Protein AF-A0A8T3PA29-F1 (afdb_monomer_lite)

Structure (mmCIF, N/CA/C/O backbone):
data_AF-A0A8T3PA29-F1
#
_entry.id   AF-A0A8T3PA29-F1
#
loop_
_atom_site.group_PDB
_atom_site.id
_atom_site.type_symbol
_atom_site.label_atom_id
_atom_site.label_alt_id
_atom_site.label_comp_id
_atom_site.label_asym_id
_atom_site.label_entity_id
_atom_site.label_seq_id
_atom_site.pdbx_PDB_ins_code
_atom_site.Cartn_x
_atom_site.Cartn_y
_atom_site.Cartn_z
_atom_site.occupancy
_atom_site.B_iso_or_equiv
_atom_site.auth_seq_id
_atom_site.auth_comp_id
_atom_site.auth_asym_id
_atom_site.auth_atom_id
_atom_site.pdbx_PDB_model_num
ATOM 1 N N . MET A 1 1 ? -13.960 -13.914 11.710 1.00 61.38 1 MET A N 1
ATOM 2 C CA . MET A 1 1 ? -14.987 -13.687 12.756 1.00 61.38 1 MET A CA 1
ATOM 3 C C . MET A 1 1 ? -14.498 -12.872 13.966 1.00 61.38 1 MET A C 1
ATOM 5 O O . MET A 1 1 ? -15.346 -12.394 14.702 1.00 61.38 1 MET A O 1
ATOM 9 N N . ALA A 1 2 ? -13.191 -12.640 14.175 1.00 80.25 2 ALA A N 1
ATOM 10 C CA . ALA A 1 2 ? -12.696 -11.890 15.344 1.00 80.25 2 ALA A CA 1
ATOM 11 C C . ALA A 1 2 ? -13.016 -10.376 15.333 1.00 80.25 2 ALA A C 1
ATOM 13 O O . ALA A 1 2 ? -13.405 -9.834 16.360 1.00 80.25 2 ALA A O 1
ATOM 14 N N . VAL A 1 3 ? -12.913 -9.699 14.179 1.00 83.19 3 VAL A N 1
ATOM 15 C CA . VAL A 1 3 ? -13.195 -8.248 14.058 1.00 83.19 3 VAL A CA 1
ATOM 16 C C . VAL A 1 3 ? -14.658 -7.927 14.378 1.00 83.19 3 VAL A C 1
ATOM 18 O O . VAL A 1 3 ? -14.931 -7.059 15.201 1.00 83.19 3 VAL A O 1
ATOM 21 N N . ALA A 1 4 ? -15.591 -8.681 13.787 1.00 82.56 4 ALA A N 1
ATOM 22 C CA . ALA A 1 4 ? -17.021 -8.534 14.059 1.00 82.56 4 ALA A CA 1
ATOM 23 C C . ALA A 1 4 ? -17.370 -8.846 15.524 1.00 82.56 4 ALA A C 1
ATOM 25 O O . ALA A 1 4 ? -18.169 -8.138 16.128 1.00 82.56 4 ALA A O 1
ATOM 26 N N . ALA A 1 5 ? -16.731 -9.857 16.126 1.00 86.62 5 ALA A N 1
ATOM 27 C CA . ALA A 1 5 ? -16.917 -10.184 17.541 1.00 86.62 5 ALA A CA 1
ATOM 28 C C . ALA A 1 5 ? -16.435 -9.068 18.489 1.00 86.62 5 ALA A C 1
ATOM 30 O O . ALA A 1 5 ? -16.978 -8.921 19.578 1.00 86.62 5 ALA A O 1
ATOM 31 N N . ALA A 1 6 ? -15.458 -8.260 18.068 1.00 86.25 6 ALA A N 1
ATOM 32 C CA . ALA A 1 6 ? -15.007 -7.071 18.789 1.00 86.25 6 ALA A CA 1
ATOM 33 C C . ALA A 1 6 ? -15.874 -5.820 18.518 1.00 86.25 6 ALA A C 1
ATOM 35 O O . ALA A 1 6 ? -15.516 -4.728 18.953 1.00 86.25 6 ALA A O 1
ATOM 36 N N . GLY A 1 7 ? -16.992 -5.955 17.791 1.00 87.19 7 GLY A N 1
ATOM 37 C CA . GLY A 1 7 ? -17.897 -4.853 17.446 1.00 87.19 7 GLY A CA 1
ATOM 38 C C . GLY A 1 7 ? -17.459 -4.012 16.242 1.00 87.19 7 GLY A C 1
ATOM 39 O O . GLY A 1 7 ? -18.071 -2.983 15.970 1.00 87.19 7 GLY A O 1
ATOM 40 N N . GLY A 1 8 ? -16.415 -4.426 15.516 1.00 85.00 8 GLY A N 1
ATOM 41 C CA . GLY A 1 8 ? -15.954 -3.742 14.308 1.00 85.00 8 GLY A CA 1
ATOM 42 C C . GLY A 1 8 ? -16.687 -4.203 13.047 1.00 85.00 8 GLY A C 1
ATOM 43 O O . GLY A 1 8 ? -17.074 -5.365 12.932 1.00 85.00 8 GLY A O 1
ATOM 44 N N . GLN A 1 9 ? -16.807 -3.319 12.056 1.00 87.81 9 GLN A N 1
ATOM 45 C CA . GLN A 1 9 ? -17.278 -3.675 10.716 1.00 87.81 9 GLN A CA 1
ATOM 46 C C . GLN A 1 9 ? -16.066 -4.028 9.836 1.00 87.81 9 GLN A C 1
ATOM 48 O O . GLN A 1 9 ? -15.312 -3.127 9.462 1.00 87.81 9 GLN A O 1
ATOM 53 N N . PRO A 1 10 ? -15.824 -5.310 9.506 1.00 82.38 10 PRO A N 1
ATOM 54 C CA . PRO A 1 10 ? -14.660 -5.672 8.714 1.00 82.38 10 PRO A CA 1
ATOM 55 C C . PRO A 1 10 ? -14.850 -5.234 7.262 1.00 82.38 10 PRO A C 1
ATOM 57 O O . PRO A 1 10 ? -15.800 -5.642 6.596 1.00 82.38 10 PRO A O 1
ATOM 60 N N . LEU A 1 11 ? -13.891 -4.469 6.755 1.00 84.81 11 LEU A N 1
ATOM 61 C CA . LEU A 1 11 ? -13.657 -4.333 5.327 1.00 84.81 11 LEU A CA 1
ATOM 62 C C . LEU A 1 11 ? -12.403 -5.135 4.985 1.00 84.81 11 LEU A C 1
ATOM 64 O O . LEU A 1 11 ? -11.352 -4.930 5.589 1.00 84.81 11 LEU A O 1
ATOM 68 N N . VAL A 1 12 ? -12.519 -6.054 4.031 1.00 81.69 12 VAL A N 1
ATOM 69 C CA . VAL A 1 12 ? -11.400 -6.892 3.600 1.00 81.69 12 VAL A CA 1
ATOM 70 C C . VAL A 1 12 ? -10.937 -6.415 2.233 1.00 81.69 12 VAL A C 1
ATOM 72 O O . VAL A 1 12 ? -11.689 -6.481 1.265 1.00 81.69 12 VAL A O 1
ATOM 75 N N . SER A 1 13 ? -9.693 -5.946 2.168 1.00 79.31 13 SER A N 1
ATOM 76 C CA . SER A 1 13 ? -8.971 -5.776 0.910 1.00 79.31 13 SER A CA 1
ATOM 77 C C . SER A 1 13 ? -8.069 -6.988 0.719 1.00 79.31 13 SER A C 1
ATOM 79 O O . SER A 1 13 ? -7.324 -7.349 1.632 1.00 79.31 13 SER A O 1
ATOM 81 N N . VAL A 1 14 ? -8.161 -7.634 -0.441 1.00 77.94 14 VAL A N 1
ATOM 82 C CA . VAL A 1 14 ? -7.318 -8.780 -0.787 1.00 77.94 14 VAL A CA 1
ATOM 83 C C . VAL A 1 14 ? -6.322 -8.334 -1.837 1.00 77.94 14 VAL A C 1
ATOM 85 O O . VAL A 1 14 ? -6.701 -7.831 -2.892 1.00 77.94 14 VAL A O 1
ATOM 88 N N . PHE A 1 15 ? -5.048 -8.560 -1.545 1.00 76.38 15 PHE A N 1
ATOM 89 C CA . PHE A 1 15 ? -3.959 -8.357 -2.479 1.00 76.38 15 PHE A CA 1
ATOM 90 C C . PHE A 1 15 ? -3.114 -9.626 -2.530 1.00 76.38 15 PHE A C 1
ATOM 92 O O . PHE A 1 15 ? -2.816 -10.221 -1.497 1.00 76.38 15 PHE A O 1
ATOM 99 N N . SER A 1 16 ? -2.760 -10.053 -3.735 1.00 79.62 16 SER A N 1
ATOM 100 C CA . SER A 1 16 ? -1.911 -11.214 -3.990 1.00 79.62 16 SER A CA 1
ATOM 101 C C . SER A 1 16 ? -0.870 -10.892 -5.056 1.00 79.62 16 SER A C 1
ATOM 103 O O . SER A 1 16 ? -1.078 -10.024 -5.908 1.00 79.62 16 SER A O 1
ATOM 105 N N . ASP A 1 17 ? 0.213 -11.658 -5.075 1.00 82.94 17 ASP A N 1
ATOM 106 C CA . ASP A 1 17 ? 1.236 -11.567 -6.118 1.00 82.94 17 ASP A CA 1
ATOM 107 C C . ASP A 1 17 ? 0.667 -11.808 -7.528 1.00 82.94 17 ASP A C 1
ATOM 109 O O . ASP A 1 17 ? 1.096 -11.191 -8.503 1.00 82.94 17 ASP A O 1
ATOM 113 N N . ALA A 1 18 ? -0.341 -12.679 -7.651 1.00 82.38 18 ALA A N 1
ATOM 114 C CA . ALA A 1 18 ? -1.021 -12.929 -8.919 1.00 82.38 18 ALA A CA 1
ATOM 115 C C . ALA A 1 18 ? -1.825 -11.705 -9.382 1.00 82.38 18 ALA A C 1
ATOM 117 O O . ALA A 1 18 ? -1.696 -11.290 -10.532 1.00 82.38 18 ALA A O 1
ATOM 118 N N . THR A 1 19 ? -2.603 -11.093 -8.482 1.00 85.00 19 THR A N 1
ATOM 119 C CA . THR A 1 19 ? -3.364 -9.868 -8.785 1.00 85.00 19 THR A CA 1
ATOM 120 C C . THR A 1 19 ? -2.446 -8.684 -9.079 1.00 85.00 19 THR A C 1
ATOM 122 O O . THR A 1 19 ? -2.746 -7.898 -9.970 1.00 85.00 19 THR A O 1
ATOM 125 N N . LEU A 1 20 ? -1.302 -8.589 -8.394 1.00 85.19 20 LEU A N 1
ATOM 126 C CA . LEU A 1 20 ? -0.26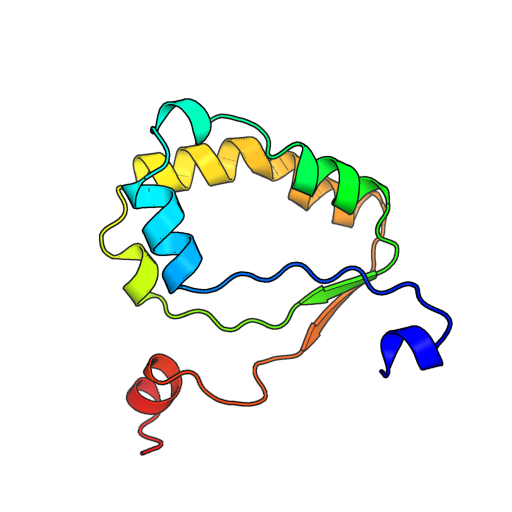8 -7.589 -8.659 1.00 85.19 20 LEU A CA 1
ATOM 127 C C . LEU A 1 20 ? 0.285 -7.731 -10.082 1.00 85.19 20 LEU A C 1
ATOM 129 O O . LEU A 1 20 ? 0.286 -6.770 -10.847 1.00 85.19 20 LEU A O 1
ATOM 133 N N . ARG A 1 21 ? 0.726 -8.937 -10.461 1.00 86.50 21 ARG A N 1
ATOM 134 C CA . ARG A 1 21 ? 1.234 -9.193 -11.816 1.00 86.50 21 ARG A CA 1
ATOM 135 C C . ARG A 1 21 ? 0.168 -8.940 -12.879 1.00 86.50 21 ARG A C 1
ATOM 137 O O . ARG A 1 21 ? 0.478 -8.347 -13.906 1.00 86.50 21 ARG A O 1
ATOM 144 N N . GLY A 1 22 ? -1.072 -9.362 -12.625 1.00 88.25 22 GLY A N 1
ATOM 145 C CA . GLY A 1 22 ? -2.213 -9.093 -13.504 1.00 88.25 22 GLY A CA 1
ATOM 146 C C . GLY A 1 22 ? -2.424 -7.596 -13.718 1.00 88.25 22 GLY A C 1
ATOM 147 O O . GLY A 1 22 ? -2.473 -7.149 -14.859 1.00 88.25 22 GLY A 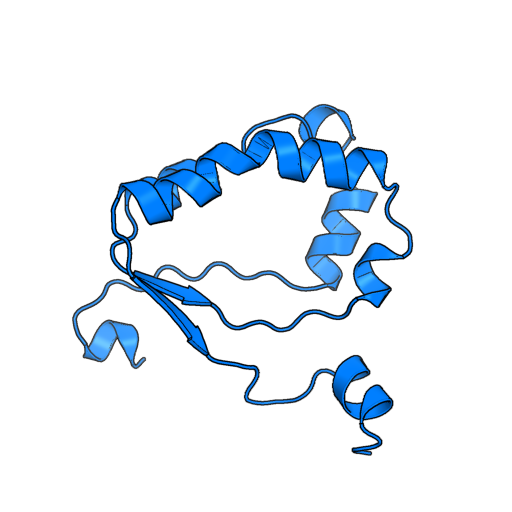O 1
ATOM 148 N N . TRP A 1 23 ? -2.419 -6.806 -12.637 1.00 88.19 23 TRP A N 1
ATOM 149 C CA . TRP A 1 23 ? -2.538 -5.349 -12.710 1.00 88.19 23 TRP A CA 1
ATOM 150 C C . TRP A 1 23 ? -1.504 -4.739 -13.658 1.00 88.19 23 TRP A C 1
ATOM 152 O O . TRP A 1 23 ? -1.869 -4.073 -14.620 1.00 88.19 23 TRP A O 1
ATOM 162 N N . TYR A 1 24 ? -0.213 -5.011 -13.453 1.00 90.06 24 TYR A N 1
ATOM 163 C CA . TYR A 1 24 ? 0.829 -4.407 -14.290 1.00 90.06 24 TYR A CA 1
ATOM 164 C C . TYR A 1 24 ? 0.864 -4.961 -15.725 1.00 90.06 24 TYR A C 1
ATOM 166 O O . TYR A 1 24 ? 1.368 -4.285 -16.618 1.00 90.06 24 TYR A O 1
ATOM 174 N N . ARG A 1 25 ? 0.312 -6.149 -15.994 1.00 89.31 25 ARG A N 1
ATOM 175 C CA . ARG A 1 25 ? 0.212 -6.691 -17.361 1.00 89.31 25 ARG A CA 1
ATOM 176 C C . ARG A 1 25 ? -0.984 -6.141 -18.136 1.00 89.31 25 ARG A C 1
ATOM 178 O O . ARG A 1 25 ? -0.875 -5.921 -19.338 1.00 89.31 25 ARG A O 1
ATOM 185 N N . GLU A 1 26 ? -2.112 -5.946 -17.464 1.00 91.56 26 GLU A N 1
ATOM 186 C CA . GLU A 1 26 ? -3.399 -5.659 -18.107 1.00 91.56 26 GLU A CA 1
ATOM 187 C C . GLU A 1 26 ? -3.788 -4.179 -18.032 1.00 91.56 26 GLU A C 1
ATOM 189 O O . GLU A 1 26 ? -4.492 -3.680 -18.911 1.00 91.56 26 GLU A O 1
ATOM 194 N N . VAL A 1 27 ? -3.325 -3.457 -17.008 1.00 90.94 27 VAL A N 1
ATOM 195 C CA . VAL A 1 27 ? -3.665 -2.047 -16.800 1.00 90.94 27 VAL A CA 1
ATOM 196 C C . VAL A 1 27 ? -2.656 -1.145 -17.522 1.00 90.94 27 VAL A C 1
ATOM 198 O O . VAL A 1 27 ? -1.451 -1.230 -17.257 1.00 90.94 27 VAL A O 1
ATOM 201 N N . PRO A 1 28 ? -3.121 -0.242 -18.410 1.00 92.94 28 PRO A N 1
ATOM 202 C CA . PRO A 1 28 ? -2.249 0.703 -19.100 1.00 92.94 28 PRO A CA 1
ATOM 203 C C . PRO A 1 28 ? -1.486 1.635 -18.151 1.00 92.94 28 PRO A C 1
ATOM 205 O O . PRO A 1 28 ? -2.055 2.168 -17.201 1.00 92.94 28 PRO A O 1
ATOM 208 N N . GLU A 1 29 ? -0.236 1.943 -18.495 1.00 93.19 29 GLU A N 1
ATOM 209 C CA . GLU A 1 29 ? 0.691 2.746 -17.674 1.00 93.19 29 GLU A CA 1
ATOM 210 C C . GLU A 1 29 ? 0.146 4.125 -17.269 1.00 93.19 29 GLU A C 1
ATOM 212 O O . GLU A 1 29 ? 0.440 4.635 -16.191 1.00 93.19 29 GLU A O 1
ATOM 217 N N . ARG A 1 30 ? -0.718 4.729 -18.098 1.00 91.75 30 ARG A N 1
ATOM 218 C CA . ARG A 1 30 ? -1.359 6.028 -17.808 1.00 91.75 30 ARG A CA 1
ATOM 219 C C . ARG A 1 30 ? -2.185 6.047 -16.514 1.00 91.75 30 ARG A C 1
ATOM 221 O O . ARG A 1 30 ? -2.548 7.126 -16.048 1.00 91.75 30 ARG A O 1
ATOM 228 N N . PHE A 1 31 ? -2.546 4.878 -15.988 1.00 91.38 31 PHE A N 1
ATOM 229 C CA . PHE A 1 31 ? -3.284 4.746 -14.735 1.00 91.38 31 PHE A CA 1
ATOM 230 C C . PHE A 1 31 ? -2.365 4.621 -13.516 1.00 91.38 31 PHE A C 1
ATOM 232 O O . PHE A 1 31 ? -2.820 4.878 -12.408 1.00 91.38 31 PHE A O 1
ATOM 239 N N . ASP A 1 32 ? -1.075 4.320 -13.696 1.00 92.12 32 ASP A N 1
ATOM 240 C CA . ASP A 1 32 ? -0.137 4.210 -12.573 1.00 92.12 32 ASP A CA 1
ATOM 241 C C . ASP A 1 32 ? 0.098 5.573 -11.911 1.00 92.12 32 ASP A C 1
ATOM 243 O O . ASP A 1 32 ? 0.279 5.661 -10.707 1.00 92.12 32 ASP A O 1
ATOM 247 N N . ALA A 1 33 ? 0.047 6.664 -12.678 1.00 93.12 33 ALA A N 1
ATOM 248 C CA . ALA A 1 33 ? 0.228 8.020 -12.160 1.00 93.12 33 ALA A CA 1
ATOM 249 C C . ALA A 1 33 ? -1.043 8.624 -11.526 1.00 93.12 33 ALA A C 1
ATOM 251 O O . ALA A 1 33 ? -1.080 9.825 -11.254 1.00 93.12 33 ALA A O 1
ATOM 252 N N . GLN A 1 34 ? -2.096 7.829 -11.323 1.00 92.75 34 GLN A N 1
ATOM 253 C CA . GLN A 1 34 ? -3.358 8.288 -10.746 1.00 92.75 34 GLN A CA 1
ATOM 254 C C . GLN A 1 34 ? -3.474 7.848 -9.288 1.00 92.75 34 GLN A C 1
ATOM 256 O O . GLN A 1 34 ? -3.010 6.776 -8.894 1.00 92.75 34 GLN A O 1
ATOM 261 N N . LEU A 1 35 ? -4.102 8.701 -8.478 1.00 91.44 35 LEU A N 1
ATOM 262 C CA . LEU A 1 35 ? -4.473 8.335 -7.119 1.00 91.44 35 LEU A CA 1
ATOM 263 C C . LEU A 1 35 ? -5.497 7.199 -7.182 1.00 91.44 35 LEU A C 1
ATOM 265 O O . LEU A 1 35 ? -6.506 7.305 -7.878 1.00 91.44 35 LEU A O 1
ATOM 269 N N . ASP A 1 36 ? -5.269 6.144 -6.410 1.00 89.69 36 ASP A N 1
ATOM 270 C CA . ASP A 1 36 ? -6.283 5.130 -6.159 1.00 89.69 36 ASP A CA 1
ATOM 271 C C . ASP A 1 36 ? -7.371 5.736 -5.256 1.00 89.69 36 ASP A C 1
ATOM 273 O O . ASP A 1 36 ? -7.251 5.793 -4.027 1.00 89.69 36 ASP A O 1
ATOM 277 N N . GLU A 1 37 ? -8.433 6.248 -5.882 1.00 91.06 37 GLU A N 1
ATOM 278 C CA . GLU A 1 37 ? -9.543 6.892 -5.178 1.00 91.06 37 GLU A CA 1
ATOM 279 C C . GLU A 1 37 ? -10.239 5.939 -4.207 1.00 91.06 37 GLU A C 1
ATOM 281 O O . GLU A 1 37 ? -10.667 6.360 -3.131 1.00 91.06 37 GLU A O 1
ATOM 286 N N . TRP A 1 38 ? -10.325 4.651 -4.544 1.00 87.44 38 TRP A N 1
ATOM 287 C CA . TRP A 1 38 ? -10.910 3.658 -3.653 1.00 87.44 38 TRP A CA 1
ATOM 288 C C . TRP A 1 38 ? -10.076 3.531 -2.380 1.00 87.44 38 TRP A C 1
ATOM 290 O O . TRP A 1 38 ? -10.607 3.674 -1.273 1.00 87.44 38 TRP A O 1
ATOM 300 N N . ARG A 1 39 ? -8.759 3.344 -2.521 1.00 87.69 39 ARG A N 1
ATOM 301 C CA . ARG A 1 39 ? -7.830 3.296 -1.386 1.00 87.69 39 ARG A CA 1
ATOM 302 C C . ARG A 1 39 ? -7.931 4.559 -0.539 1.00 87.69 39 ARG A C 1
ATOM 304 O O . ARG A 1 39 ? -8.083 4.454 0.678 1.00 87.69 39 ARG A O 1
ATOM 311 N N . TRP A 1 40 ? -7.918 5.731 -1.171 1.00 91.81 40 TRP A N 1
ATOM 312 C CA . TRP A 1 40 ? -8.060 7.025 -0.504 1.00 91.81 40 TRP A CA 1
ATOM 313 C C . TRP A 1 40 ? -9.347 7.110 0.329 1.00 91.81 40 TRP A C 1
ATOM 315 O O . TRP A 1 40 ? -9.294 7.399 1.526 1.00 91.81 40 TRP A O 1
ATOM 325 N N . GLN A 1 41 ? -10.501 6.782 -0.256 1.00 92.00 41 GLN A N 1
ATOM 326 C CA . GLN A 1 41 ? -11.793 6.799 0.439 1.00 92.00 41 GLN A CA 1
ATOM 327 C C . GLN A 1 41 ? -11.840 5.819 1.614 1.00 92.00 41 GLN A C 1
ATOM 329 O O . GLN A 1 41 ? -12.421 6.124 2.657 1.00 92.00 41 GLN A O 1
ATOM 334 N N . MET A 1 42 ? -11.213 4.648 1.480 1.00 89.69 42 MET A N 1
ATOM 335 C CA . MET A 1 42 ? -11.131 3.689 2.581 1.00 89.69 42 MET A CA 1
ATOM 336 C C . MET A 1 42 ? -10.218 4.198 3.698 1.00 89.69 42 MET A C 1
ATOM 338 O O . MET A 1 42 ? -10.576 4.111 4.872 1.00 89.69 42 MET A O 1
ATOM 342 N N . HIS A 1 43 ? -9.082 4.808 3.355 1.00 91.56 43 HIS A N 1
ATOM 343 C CA . HIS A 1 43 ? -8.150 5.377 4.334 1.00 91.56 43 HIS A CA 1
ATOM 344 C C . HIS A 1 43 ? -8.736 6.593 5.062 1.00 91.56 43 HIS A C 1
ATOM 346 O O . HIS A 1 43 ? -8.324 6.863 6.185 1.00 91.56 43 HIS A O 1
ATOM 352 N N . GLN A 1 44 ? -9.736 7.282 4.498 1.00 93.00 44 GLN A N 1
ATOM 353 C CA . GLN A 1 44 ? -10.516 8.319 5.194 1.00 93.00 44 GLN A CA 1
ATOM 354 C C . GLN A 1 44 ? -11.521 7.776 6.215 1.00 93.00 44 GLN A C 1
ATOM 356 O O . GLN A 1 44 ? -11.979 8.526 7.074 1.00 93.00 44 GLN A O 1
ATOM 361 N N . LYS A 1 45 ? -11.914 6.505 6.104 1.00 91.69 45 LYS A N 1
ATOM 362 C CA . LYS A 1 45 ? -12.966 5.897 6.934 1.00 91.69 45 LYS A CA 1
ATOM 363 C C . LYS A 1 45 ? -12.429 4.876 7.929 1.00 91.69 45 LYS A C 1
ATOM 365 O O . LYS A 1 45 ? -13.127 4.542 8.873 1.00 91.69 45 LYS A O 1
ATOM 370 N N . ALA A 1 46 ? -11.212 4.381 7.723 1.00 92.19 46 ALA A N 1
ATOM 371 C CA . ALA A 1 46 ? -10.600 3.399 8.605 1.00 92.19 46 ALA A CA 1
ATOM 372 C C . ALA A 1 46 ? -10.293 3.997 9.987 1.00 92.19 46 ALA A C 1
ATOM 374 O O . ALA A 1 46 ? -9.721 5.083 10.071 1.00 92.19 46 ALA A O 1
ATOM 375 N N . ASP A 1 47 ? -10.618 3.261 11.049 1.00 92.19 47 ASP A N 1
ATOM 376 C CA . ASP A 1 47 ? -10.178 3.551 12.425 1.00 92.19 47 ASP A CA 1
ATOM 377 C C . ASP A 1 47 ? -8.950 2.710 12.817 1.00 92.19 47 ASP A C 1
ATOM 379 O O . ASP A 1 47 ? -8.095 3.128 13.601 1.00 92.19 47 ASP A O 1
ATOM 383 N N . VAL A 1 48 ? -8.847 1.509 12.238 1.00 91.69 48 VAL A N 1
ATOM 384 C CA . VAL A 1 48 ? -7.753 0.551 12.427 1.00 91.69 48 VAL A CA 1
ATOM 385 C C . VAL A 1 48 ? -7.456 -0.116 11.088 1.00 91.69 48 VAL A C 1
ATOM 387 O O . VAL A 1 48 ? -8.373 -0.514 10.371 1.00 91.69 48 VAL A O 1
ATOM 390 N N . VAL A 1 49 ? -6.173 -0.286 10.774 1.00 91.25 49 VAL A N 1
ATOM 391 C CA . VAL A 1 49 ? -5.703 -1.083 9.636 1.00 91.25 49 VAL A CA 1
ATOM 392 C C . VAL A 1 49 ? -4.943 -2.286 10.174 1.00 91.25 49 VAL A C 1
ATOM 394 O O . VAL A 1 49 ? -3.960 -2.137 10.897 1.00 91.25 49 VAL A O 1
ATOM 397 N N . ILE A 1 50 ? -5.399 -3.484 9.817 1.00 89.19 50 ILE A N 1
ATOM 398 C CA . ILE A 1 50 ? -4.696 -4.731 10.115 1.00 89.19 50 ILE A CA 1
ATOM 399 C C . ILE A 1 50 ? -4.035 -5.191 8.823 1.00 89.19 50 ILE A C 1
ATOM 401 O O . ILE A 1 50 ? -4.720 -5.505 7.852 1.00 89.19 50 ILE A O 1
ATOM 405 N N . PHE A 1 51 ? -2.707 -5.209 8.814 1.00 86.25 51 PHE A N 1
ATOM 406 C CA . PHE A 1 51 ? -1.913 -5.634 7.676 1.00 86.25 51 PHE A CA 1
ATOM 407 C C . PHE A 1 51 ? -1.364 -7.040 7.908 1.00 86.25 51 PHE A C 1
ATOM 409 O O . PHE A 1 51 ? -0.779 -7.328 8.952 1.00 86.25 51 PHE A O 1
ATOM 416 N N . LEU A 1 52 ? -1.562 -7.904 6.918 1.00 83.19 52 LEU A N 1
ATOM 417 C CA . LEU A 1 52 ? -1.043 -9.266 6.880 1.00 83.19 52 LEU A CA 1
ATOM 418 C C . LEU A 1 52 ? -0.043 -9.336 5.720 1.00 83.19 52 LEU A C 1
ATOM 420 O O . LEU A 1 52 ? -0.460 -9.591 4.589 1.00 83.19 52 LEU A O 1
ATOM 424 N N . PRO A 1 53 ? 1.253 -9.049 5.948 1.00 76.50 53 PRO A N 1
ATOM 425 C CA . PRO A 1 53 ? 2.245 -9.101 4.890 1.00 76.50 53 PRO A CA 1
ATOM 426 C C . PRO A 1 53 ? 2.422 -10.541 4.415 1.00 76.50 53 PRO A C 1
ATOM 428 O O . PRO A 1 53 ? 2.991 -11.377 5.115 1.00 76.50 53 PRO A O 1
ATOM 431 N N . GLN A 1 54 ? 1.973 -10.804 3.195 1.00 74.25 54 GLN A N 1
ATOM 432 C CA . GLN A 1 54 ? 2.374 -11.959 2.407 1.00 74.25 54 GLN A CA 1
ATOM 433 C C . GLN A 1 54 ? 2.763 -11.445 1.032 1.00 74.25 54 GLN A C 1
ATOM 435 O O . GLN A 1 54 ? 1.913 -11.019 0.257 1.00 74.25 54 GLN A O 1
ATOM 440 N N . PHE A 1 55 ? 4.064 -11.396 0.782 1.00 72.50 55 PHE A N 1
ATOM 441 C CA . PHE A 1 55 ? 4.606 -10.831 -0.440 1.00 72.50 55 PHE A CA 1
ATOM 442 C C . PHE A 1 55 ? 5.882 -11.580 -0.826 1.00 72.50 55 PHE A C 1
ATOM 444 O O . PHE A 1 55 ? 6.757 -11.785 0.020 1.00 72.50 55 PHE A O 1
ATOM 451 N N . ASP A 1 56 ? 5.973 -11.987 -2.090 1.00 78.81 56 ASP A N 1
ATOM 452 C CA . ASP A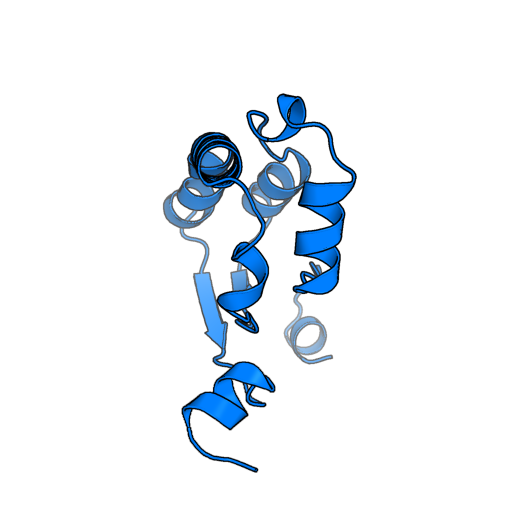 1 56 ? 7.197 -12.495 -2.703 1.00 78.81 56 ASP A CA 1
ATOM 453 C C . ASP A 1 56 ? 7.896 -11.365 -3.488 1.00 78.81 56 ASP A C 1
ATOM 455 O O . ASP A 1 56 ? 7.370 -10.947 -4.525 1.00 78.81 56 ASP A O 1
ATOM 459 N N . PRO A 1 57 ? 9.095 -10.904 -3.063 1.00 77.44 57 PRO A N 1
ATOM 460 C CA . PRO A 1 57 ? 9.938 -9.952 -3.797 1.00 77.44 57 PRO A CA 1
ATOM 461 C C . PRO A 1 57 ? 10.093 -10.230 -5.291 1.00 77.44 57 PRO A C 1
ATOM 463 O O . PRO A 1 57 ? 10.120 -9.287 -6.086 1.00 77.44 57 PRO A O 1
ATOM 466 N N . ALA A 1 58 ? 10.145 -11.501 -5.691 1.00 80.50 58 ALA A N 1
ATOM 467 C CA . ALA A 1 58 ? 10.267 -11.896 -7.089 1.00 80.50 58 ALA A CA 1
ATOM 468 C C . ALA A 1 58 ? 9.055 -11.472 -7.935 1.00 80.50 58 ALA A C 1
ATOM 470 O O . ALA A 1 58 ? 9.170 -11.329 -9.151 1.00 80.50 58 ALA A O 1
ATOM 471 N N . SER A 1 59 ? 7.906 -11.196 -7.313 1.00 81.19 59 SER A N 1
ATOM 472 C CA . SER A 1 59 ? 6.682 -10.787 -8.006 1.00 81.19 59 SER A CA 1
ATOM 473 C C . SER A 1 59 ? 6.780 -9.428 -8.696 1.00 81.19 59 SER A C 1
ATOM 475 O O . SER A 1 59 ? 6.003 -9.178 -9.616 1.00 81.19 59 SER A O 1
ATOM 477 N N . PHE A 1 60 ? 7.746 -8.584 -8.315 1.00 82.69 60 PHE A N 1
ATOM 478 C CA . PHE A 1 60 ? 8.044 -7.330 -9.015 1.00 82.69 60 PHE A CA 1
ATOM 479 C C . PHE A 1 60 ? 9.112 -7.459 -10.108 1.00 82.69 60 PHE A C 1
ATOM 481 O O . PHE A 1 60 ? 9.333 -6.494 -10.831 1.00 82.69 60 PHE A O 1
ATOM 488 N N . GLY A 1 61 ? 9.771 -8.614 -10.257 1.00 82.75 61 GLY A N 1
ATOM 489 C CA . GLY A 1 61 ? 10.965 -8.753 -11.103 1.00 82.75 61 GLY A CA 1
ATOM 490 C C . GLY A 1 61 ? 10.755 -8.451 -12.593 1.00 82.75 61 GLY A C 1
ATOM 491 O O . GLY A 1 61 ? 11.705 -8.094 -13.280 1.00 82.75 61 GLY A O 1
ATOM 492 N N . GLU A 1 62 ? 9.519 -8.560 -13.083 1.00 83.88 62 GLU A N 1
ATOM 493 C CA . GLU A 1 62 ? 9.146 -8.264 -14.476 1.00 83.88 62 GLU A CA 1
ATOM 494 C C . GLU A 1 62 ? 8.520 -6.868 -14.658 1.00 83.88 62 GLU A C 1
ATOM 496 O O . GLU A 1 62 ? 8.177 -6.488 -15.776 1.00 83.88 62 GLU A O 1
ATOM 501 N N . ILE A 1 63 ? 8.321 -6.108 -13.576 1.00 89.19 63 ILE A N 1
ATOM 502 C CA . ILE A 1 63 ? 7.642 -4.810 -13.621 1.00 89.19 63 ILE A CA 1
ATOM 503 C C . ILE A 1 63 ? 8.681 -3.701 -13.811 1.00 89.19 63 ILE A C 1
ATOM 505 O O . ILE A 1 63 ? 9.640 -3.597 -13.049 1.00 89.19 63 ILE A O 1
ATOM 509 N N . ALA A 1 64 ? 8.465 -2.844 -14.813 1.00 91.25 64 ALA A N 1
ATOM 510 C CA . ALA A 1 64 ? 9.326 -1.694 -15.072 1.00 91.25 64 ALA A CA 1
ATOM 511 C C . ALA A 1 64 ? 9.416 -0.772 -13.831 1.00 91.25 64 ALA A C 1
ATOM 513 O O . ALA A 1 64 ? 8.371 -0.374 -13.295 1.00 91.25 64 ALA A O 1
ATOM 514 N N . PRO A 1 65 ? 10.626 -0.401 -13.365 1.00 91.44 65 PRO A N 1
ATOM 515 C CA . PRO A 1 65 ? 10.808 0.430 -12.171 1.00 91.44 65 PRO A CA 1
ATOM 516 C C . PRO A 1 65 ? 10.068 1.771 -12.223 1.00 91.44 65 PRO A C 1
ATOM 518 O O . PRO A 1 65 ? 9.578 2.258 -11.202 1.00 91.44 65 PRO A O 1
ATOM 521 N N . GLU A 1 66 ? 9.949 2.362 -13.411 1.00 94.50 66 GLU A N 1
ATOM 522 C CA . GLU A 1 66 ? 9.272 3.638 -13.640 1.00 94.50 66 GLU A CA 1
ATOM 523 C C . GLU A 1 66 ? 7.785 3.546 -13.291 1.00 94.50 66 GLU A C 1
ATOM 525 O O . GLU A 1 66 ? 7.231 4.469 -12.693 1.00 94.50 66 GLU A O 1
ATOM 530 N N . ARG A 1 67 ? 7.155 2.402 -13.585 1.00 94.00 67 ARG A N 1
ATOM 531 C CA . ARG A 1 67 ? 5.748 2.148 -13.255 1.00 94.00 67 ARG A CA 1
ATOM 532 C C . ARG A 1 67 ? 5.533 2.029 -11.750 1.00 94.00 67 ARG A C 1
ATOM 534 O O . ARG A 1 67 ? 4.618 2.647 -11.208 1.00 94.00 67 ARG A O 1
ATOM 541 N N . LEU A 1 68 ? 6.417 1.303 -11.059 1.00 91.62 68 LEU A N 1
ATOM 542 C CA . LEU A 1 68 ? 6.396 1.200 -9.593 1.00 91.62 68 LEU A CA 1
ATOM 543 C C . LEU A 1 68 ? 6.565 2.578 -8.941 1.00 91.62 68 LEU A C 1
ATOM 545 O O . LEU A 1 68 ? 5.862 2.916 -7.987 1.00 91.62 68 LEU A O 1
ATOM 549 N N . SER A 1 69 ? 7.477 3.391 -9.479 1.00 94.19 69 SER A N 1
ATOM 550 C CA . SER A 1 69 ? 7.734 4.749 -8.999 1.00 94.19 69 SER A CA 1
ATOM 551 C C . SER A 1 69 ? 6.542 5.683 -9.218 1.00 94.19 69 SER A C 1
ATOM 553 O O . SER A 1 69 ? 6.168 6.426 -8.302 1.00 94.19 69 SER A O 1
ATOM 555 N N . ALA A 1 70 ? 5.911 5.622 -10.396 1.00 94.94 70 ALA A N 1
ATOM 556 C CA . ALA A 1 70 ? 4.722 6.404 -10.721 1.00 94.94 70 ALA A CA 1
ATOM 557 C C . ALA A 1 70 ? 3.568 6.080 -9.761 1.00 94.94 70 ALA A C 1
ATOM 559 O O . ALA A 1 70 ? 3.052 6.990 -9.107 1.00 94.94 70 ALA A O 1
ATOM 560 N N . TYR A 1 71 ? 3.259 4.790 -9.586 1.00 92.25 71 TYR A N 1
ATOM 561 C CA . TYR A 1 71 ? 2.222 4.330 -8.659 1.00 92.25 71 TYR A CA 1
ATOM 562 C C . TYR A 1 71 ? 2.502 4.735 -7.212 1.00 92.25 71 TYR A C 1
ATOM 564 O O . TYR A 1 71 ? 1.634 5.303 -6.540 1.00 92.25 71 TYR A O 1
ATOM 572 N N . GLY A 1 72 ? 3.726 4.498 -6.730 1.00 92.06 72 GLY A N 1
ATOM 573 C CA . GLY A 1 72 ? 4.123 4.863 -5.371 1.00 92.06 72 GLY A CA 1
ATOM 574 C C . GLY A 1 72 ? 4.070 6.372 -5.118 1.00 92.06 72 GLY A C 1
ATOM 575 O O . GLY A 1 72 ? 3.685 6.809 -4.035 1.00 92.06 72 GLY A O 1
ATOM 576 N N . THR A 1 73 ? 4.412 7.190 -6.115 1.00 94.69 73 THR A N 1
ATOM 577 C CA . THR A 1 73 ? 4.348 8.653 -6.003 1.00 94.69 73 THR A CA 1
ATOM 578 C C . THR A 1 73 ? 2.907 9.150 -5.973 1.00 94.69 73 THR A C 1
ATOM 580 O O . THR A 1 73 ? 2.569 9.941 -5.092 1.00 94.69 73 THR A O 1
ATOM 583 N N . ALA A 1 74 ? 2.052 8.653 -6.870 1.00 93.88 74 ALA A N 1
ATOM 584 C CA . ALA A 1 74 ? 0.645 9.042 -6.936 1.00 93.88 74 ALA A CA 1
ATOM 585 C C . ALA A 1 74 ? -0.130 8.687 -5.655 1.00 93.88 74 ALA A C 1
ATOM 587 O O . ALA A 1 74 ? -1.022 9.425 -5.241 1.00 93.88 74 ALA A O 1
ATOM 588 N N . ASN A 1 75 ? 0.249 7.594 -4.985 1.00 92.12 75 ASN A N 1
ATOM 589 C CA . ASN A 1 75 ? -0.458 7.079 -3.811 1.00 92.12 75 ASN A CA 1
ATOM 590 C C . ASN A 1 75 ? 0.189 7.433 -2.464 1.00 92.12 75 ASN A C 1
ATOM 592 O O . ASN A 1 75 ? -0.383 7.127 -1.419 1.00 92.12 75 ASN A O 1
ATOM 596 N N . ARG A 1 76 ? 1.329 8.138 -2.450 1.00 91.12 76 ARG A N 1
ATOM 597 C CA . ARG A 1 76 ? 2.032 8.519 -1.209 1.00 91.12 76 ARG A CA 1
ATOM 598 C C . ARG A 1 76 ? 1.138 9.280 -0.225 1.00 91.12 76 ARG A C 1
ATOM 600 O O . ARG A 1 76 ? 1.235 9.077 0.981 1.00 91.12 76 ARG A O 1
ATOM 607 N N . GLY A 1 77 ? 0.265 10.147 -0.742 1.00 90.94 77 GLY A N 1
ATOM 608 C CA . GLY A 1 77 ? -0.684 10.903 0.076 1.00 90.94 77 GLY A CA 1
ATOM 609 C C . GLY A 1 77 ? -1.707 10.010 0.781 1.00 90.94 77 GLY A C 1
ATOM 610 O O . GLY A 1 77 ? -2.056 10.278 1.926 1.00 90.94 77 GLY A O 1
ATOM 611 N N . ALA A 1 78 ? -2.144 8.919 0.141 1.00 88.50 78 ALA A N 1
ATOM 612 C CA . ALA A 1 78 ? -3.070 7.975 0.761 1.00 88.50 78 ALA A CA 1
ATOM 613 C C . ALA A 1 78 ? -2.445 7.301 1.986 1.00 88.50 78 ALA A C 1
ATOM 615 O O . ALA A 1 78 ? -3.107 7.184 3.011 1.00 88.50 78 ALA A O 1
ATOM 616 N N . ASP A 1 79 ? -1.165 6.936 1.922 1.00 85.81 79 ASP A N 1
ATOM 617 C CA . ASP A 1 79 ? -0.461 6.353 3.068 1.00 85.81 79 ASP A CA 1
ATOM 618 C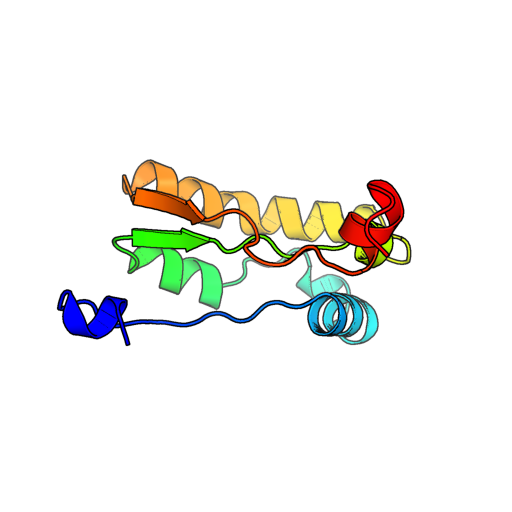 C . ASP A 1 79 ? -0.224 7.365 4.190 1.00 85.81 79 ASP A C 1
ATOM 620 O O . ASP A 1 79 ? -0.446 7.059 5.364 1.00 85.81 79 ASP A O 1
ATOM 624 N N . ALA A 1 80 ? 0.152 8.598 3.837 1.00 91.38 80 ALA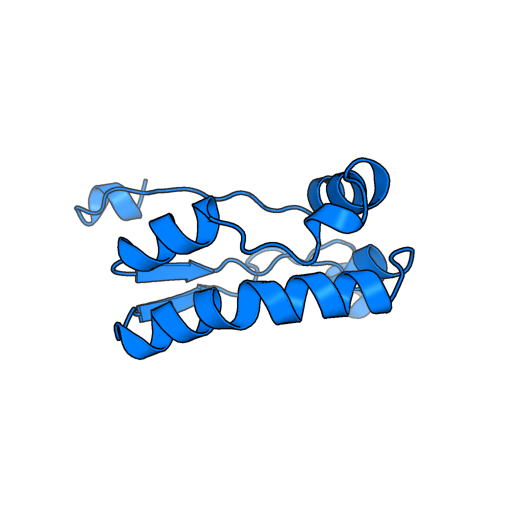 A N 1
ATOM 625 C CA . ALA A 1 80 ? 0.307 9.682 4.805 1.00 91.38 80 ALA A CA 1
ATOM 626 C C . ALA A 1 80 ? -0.996 9.962 5.574 1.00 91.38 80 ALA A C 1
ATOM 628 O O . ALA A 1 80 ? -0.955 10.189 6.784 1.00 91.38 80 ALA A O 1
ATOM 629 N N . LEU A 1 81 ? -2.151 9.846 4.910 1.00 94.12 81 LEU A N 1
ATOM 630 C CA . LEU A 1 81 ? -3.463 10.081 5.513 1.00 94.12 81 LEU A CA 1
ATOM 631 C C . LEU A 1 81 ? -3.732 9.190 6.736 1.00 94.12 81 LEU A C 1
ATOM 633 O O . LEU A 1 81 ? -4.337 9.650 7.704 1.00 94.12 81 LEU A O 1
ATOM 637 N N . LEU A 1 82 ? -3.292 7.927 6.728 1.00 92.75 82 LEU A N 1
ATOM 638 C CA . LEU A 1 82 ? -3.475 7.039 7.885 1.00 92.75 82 LEU A CA 1
ATOM 639 C C . LEU A 1 82 ? -2.715 7.560 9.107 1.00 92.75 82 LEU A C 1
ATOM 641 O O . LEU A 1 82 ? -3.253 7.569 10.215 1.00 92.75 82 LEU A O 1
ATOM 645 N N . HIS A 1 83 ? -1.484 8.026 8.894 1.00 91.62 83 HIS A N 1
ATOM 646 C CA . HIS A 1 83 ? -0.657 8.604 9.946 1.00 91.62 83 HIS A CA 1
ATOM 647 C C . HIS A 1 83 ? -1.235 9.927 10.455 1.00 91.62 83 HIS A C 1
ATOM 649 O O . HIS A 1 83 ? -1.352 10.111 11.665 1.00 91.62 83 HIS A O 1
ATOM 655 N N . GLU A 1 84 ? -1.652 10.815 9.551 1.00 94.56 84 GLU A N 1
ATOM 656 C CA . GLU A 1 84 ? -2.260 12.108 9.890 1.00 94.56 84 GLU A CA 1
ATOM 657 C C . GLU A 1 84 ? -3.552 11.952 10.700 1.00 94.56 84 GLU A C 1
ATOM 659 O O . GLU A 1 84 ? -3.794 12.701 11.646 1.00 94.56 84 GLU A O 1
ATOM 664 N N . ARG A 1 85 ? -4.368 10.944 10.376 1.00 94.88 85 ARG A N 1
ATOM 665 C CA . ARG A 1 85 ? -5.610 10.631 11.097 1.00 94.88 85 ARG A CA 1
ATOM 666 C C . ARG A 1 85 ? -5.387 9.869 12.407 1.00 94.88 85 ARG A C 1
ATOM 668 O O . ARG A 1 85 ? -6.359 9.564 13.094 1.00 94.88 85 ARG A O 1
ATOM 675 N N . GLY A 1 86 ? -4.143 9.531 12.752 1.00 94.81 86 GLY A N 1
ATOM 676 C CA . GLY A 1 86 ? -3.834 8.738 13.943 1.00 94.81 86 GLY A CA 1
ATOM 677 C C . GLY A 1 86 ? -4.408 7.318 13.895 1.00 94.81 86 GLY A C 1
ATOM 678 O O . GLY A 1 86 ? -4.674 6.729 14.944 1.00 94.81 86 GLY A O 1
ATOM 679 N N . VAL A 1 87 ? -4.619 6.767 12.694 1.00 94.88 87 VAL A N 1
ATOM 680 C CA . VAL A 1 87 ? -5.146 5.410 12.509 1.00 94.88 87 VAL A CA 1
ATOM 681 C C . VAL A 1 87 ? -4.149 4.401 13.065 1.00 94.88 87 VAL A C 1
ATOM 683 O O . VAL A 1 87 ? -2.954 4.444 12.766 1.00 94.88 87 VAL A O 1
ATOM 686 N N . ARG A 1 88 ? -4.633 3.448 13.867 1.00 92.69 88 ARG A N 1
ATOM 687 C CA . ARG A 1 88 ? -3.774 2.387 14.396 1.00 92.69 88 ARG A CA 1
ATOM 688 C C . ARG A 1 88 ? -3.490 1.360 13.303 1.00 92.69 88 ARG A C 1
ATOM 690 O O . ARG A 1 88 ? -4.401 0.671 12.849 1.00 92.69 88 ARG A O 1
ATOM 697 N N . ILE A 1 89 ? -2.220 1.223 12.937 1.00 91.12 89 ILE A N 1
ATOM 698 C CA . ILE A 1 89 ? -1.746 0.218 11.982 1.00 91.12 89 ILE A CA 1
ATOM 699 C C . ILE A 1 89 ? -1.133 -0.945 12.764 1.00 91.12 89 ILE A C 1
ATOM 701 O O . ILE A 1 89 ? -0.177 -0.763 13.516 1.00 91.12 89 ILE A O 1
ATOM 705 N N . VAL A 1 90 ? -1.696 -2.139 12.603 1.00 89.44 90 VAL A N 1
ATOM 706 C CA . VAL A 1 90 ? -1.215 -3.374 13.230 1.00 89.44 90 VAL A CA 1
ATOM 707 C C . VAL A 1 90 ? -0.727 -4.305 12.132 1.00 89.44 90 VAL A C 1
ATOM 709 O O . VAL A 1 90 ? -1.525 -4.785 11.334 1.00 89.44 90 VAL A O 1
ATOM 712 N N . SER A 1 91 ? 0.576 -4.575 12.098 1.00 86.44 91 SER A N 1
ATOM 713 C CA . SER A 1 91 ? 1.140 -5.608 11.229 1.00 86.44 91 SER A CA 1
ATOM 714 C C . SER A 1 91 ? 1.180 -6.926 11.990 1.00 86.44 91 SER A C 1
ATOM 716 O O . SER A 1 91 ? 1.883 -7.049 12.994 1.00 86.44 91 SER A O 1
ATOM 718 N N . ILE A 1 92 ? 0.403 -7.901 11.534 1.00 82.31 92 ILE A N 1
ATOM 719 C CA . ILE A 1 92 ? 0.465 -9.267 12.040 1.00 82.31 92 ILE A CA 1
ATOM 720 C C . ILE A 1 92 ? 1.335 -10.014 11.039 1.00 82.31 92 ILE A C 1
ATOM 722 O O . ILE A 1 92 ? 0.880 -10.314 9.940 1.00 82.31 92 ILE A O 1
ATOM 726 N N . GLY A 1 93 ? 2.603 -10.246 11.392 1.00 70.25 93 GLY A N 1
ATOM 727 C CA . GLY A 1 93 ? 3.545 -10.973 10.539 1.00 70.25 93 GLY A CA 1
ATOM 728 C C . GLY A 1 93 ? 2.952 -12.288 10.027 1.00 70.25 93 GLY A C 1
ATOM 729 O O . GLY A 1 93 ? 2.045 -12.852 10.643 1.00 70.25 93 GLY A O 1
ATOM 730 N N . SER A 1 94 ? 3.441 -12.763 8.881 1.00 64.31 94 SER A N 1
ATOM 731 C CA . SER A 1 94 ? 2.857 -13.948 8.261 1.00 64.31 94 SER A CA 1
ATOM 732 C C . SER A 1 94 ? 2.898 -15.152 9.205 1.00 64.31 94 SER A C 1
ATOM 734 O O . SER A 1 94 ? 3.968 -15.589 9.619 1.00 64.31 94 SER A O 1
ATOM 736 N N . ILE A 1 95 ? 1.726 -15.712 9.511 1.00 66.12 95 ILE A N 1
ATOM 737 C CA . ILE A 1 95 ? 1.588 -16.942 10.308 1.00 66.12 95 ILE A CA 1
ATOM 738 C C . ILE A 1 95 ? 1.936 -18.209 9.506 1.00 66.12 95 ILE A C 1
ATOM 740 O O . ILE A 1 95 ? 2.068 -19.283 10.086 1.00 66.12 95 ILE A O 1
ATOM 744 N N . HIS A 1 96 ? 2.124 -18.077 8.187 1.00 66.38 96 HIS A N 1
ATOM 745 C CA . HIS A 1 96 ? 2.597 -19.130 7.288 1.00 66.38 96 HIS A CA 1
ATOM 746 C C . HIS A 1 96 ? 3.644 -18.556 6.321 1.00 66.38 96 HIS A C 1
ATOM 748 O O . HIS A 1 96 ? 3.336 -17.588 5.622 1.00 66.38 96 HIS A O 1
ATOM 754 N N . PRO A 1 97 ? 4.877 -19.082 6.255 1.00 66.88 97 PRO A N 1
ATOM 755 C CA . PRO A 1 97 ? 5.853 -18.595 5.284 1.00 66.88 97 PRO A CA 1
ATOM 756 C C . PRO A 1 97 ? 5.305 -18.772 3.858 1.00 66.88 97 PRO A C 1
ATOM 758 O O . PRO A 1 97 ? 4.725 -19.811 3.545 1.00 66.88 97 PRO A O 1
ATOM 761 N N . SER A 1 98 ? 5.464 -17.759 2.997 1.00 72.38 98 SER A N 1
ATOM 762 C CA . SER A 1 98 ? 5.243 -17.947 1.555 1.00 72.38 98 SER A CA 1
ATOM 763 C C . SER A 1 98 ? 6.255 -18.967 1.027 1.00 72.38 98 SER A C 1
ATOM 765 O O . SER A 1 98 ? 7.299 -19.154 1.651 1.00 72.38 98 SER A O 1
ATOM 767 N N . GLU A 1 99 ? 6.011 -19.599 -0.127 1.00 76.38 99 GLU A N 1
ATOM 768 C CA . GLU A 1 99 ? 7.013 -20.508 -0.712 1.00 76.38 99 GLU A CA 1
ATOM 769 C C . GLU A 1 99 ? 8.386 -19.840 -0.864 1.00 76.38 99 GLU A C 1
ATOM 771 O O . GLU A 1 99 ? 9.417 -20.469 -0.648 1.00 76.38 99 GLU A O 1
ATOM 776 N N . TRP A 1 100 ? 8.411 -18.556 -1.231 1.00 76.50 100 TRP A N 1
ATOM 777 C CA . TRP A 1 100 ? 9.652 -17.798 -1.335 1.00 76.50 100 TRP A CA 1
ATOM 778 C C . TRP A 1 100 ? 10.360 -17.680 0.016 1.00 76.50 100 TRP A C 1
ATOM 780 O O . TRP A 1 100 ? 11.549 -17.977 0.114 1.00 76.50 100 TRP A O 1
ATOM 790 N N . THR A 1 101 ? 9.633 -17.306 1.074 1.00 75.38 101 THR A N 1
ATOM 791 C CA . THR A 1 101 ? 10.189 -17.217 2.430 1.00 75.38 101 THR A CA 1
ATOM 792 C C . THR A 1 101 ? 10.647 -18.591 2.923 1.00 75.38 101 THR A C 1
ATOM 794 O O . THR A 1 101 ? 11.736 -18.706 3.473 1.00 75.38 101 THR A O 1
ATOM 797 N N . ALA A 1 102 ? 9.860 -19.637 2.680 1.00 81.31 102 ALA A N 1
ATOM 798 C CA . ALA A 1 102 ? 10.190 -21.014 3.027 1.00 81.31 102 ALA A CA 1
ATOM 799 C C . ALA A 1 102 ? 11.509 -21.458 2.365 1.00 81.31 102 ALA A C 1
ATOM 801 O O . ALA A 1 102 ? 12.429 -21.877 3.065 1.00 81.31 102 ALA A O 1
ATOM 802 N N . ARG A 1 103 ? 11.661 -21.228 1.050 1.00 82.12 103 ARG A N 1
ATOM 803 C CA . ARG A 1 103 ? 12.902 -21.490 0.297 1.00 82.12 103 ARG A CA 1
ATOM 804 C C . ARG A 1 103 ? 14.096 -20.691 0.824 1.00 82.12 103 ARG A C 1
ATOM 806 O O . ARG A 1 103 ? 15.165 -21.257 1.022 1.00 82.12 103 ARG A O 1
ATOM 813 N N . MET A 1 104 ? 13.926 -19.393 1.078 1.00 78.94 104 MET A N 1
ATOM 814 C CA . MET A 1 104 ? 14.998 -18.526 1.593 1.00 78.94 104 MET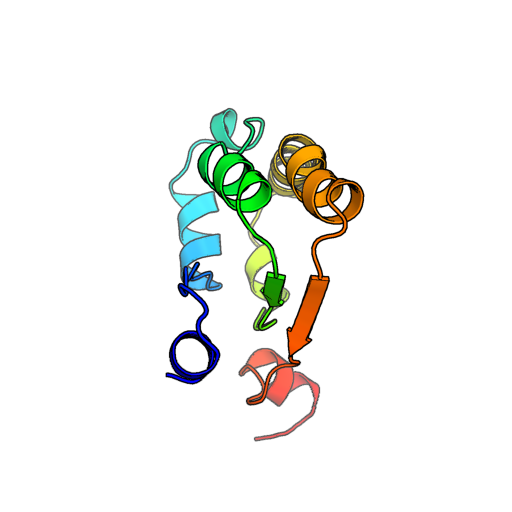 A CA 1
ATOM 815 C C . MET A 1 104 ? 15.535 -18.981 2.955 1.00 78.94 104 MET A C 1
ATOM 817 O O . MET A 1 104 ? 16.723 -18.821 3.227 1.00 78.94 104 MET A O 1
ATOM 821 N N . PHE A 1 105 ? 14.669 -19.536 3.807 1.00 82.19 105 PHE A N 1
ATOM 822 C CA . PHE A 1 105 ? 15.030 -19.990 5.151 1.00 82.19 105 PHE A CA 1
ATOM 823 C C . PHE A 1 105 ? 15.237 -21.510 5.260 1.00 82.19 105 PHE A C 1
ATOM 825 O O . PHE A 1 105 ? 15.478 -21.997 6.362 1.00 82.19 105 PHE A O 1
ATOM 832 N N . GLY A 1 106 ? 15.177 -22.253 4.148 1.00 81.56 106 GLY A N 1
ATOM 833 C CA . GLY A 1 106 ? 15.386 -23.707 4.124 1.00 81.56 106 GLY A CA 1
ATOM 834 C C . GLY A 1 106 ? 14.327 -24.501 4.895 1.00 81.56 106 GLY A C 1
ATOM 835 O O . GLY A 1 106 ? 14.638 -25.537 5.478 1.00 81.56 106 GLY A O 1
ATOM 836 N N . ILE A 1 107 ? 13.098 -23.987 4.952 1.00 77.00 107 ILE A N 1
ATOM 837 C CA . ILE A 1 107 ? 11.949 -24.656 5.563 1.00 77.00 107 ILE A CA 1
ATOM 838 C C . ILE A 1 107 ? 11.225 -25.383 4.422 1.00 77.00 107 ILE A C 1
ATOM 840 O O . ILE A 1 107 ? 10.402 -24.775 3.744 1.00 77.00 107 ILE A O 1
ATOM 844 N N . GLU A 1 108 ? 11.598 -26.637 4.159 1.00 61.66 108 GLU A N 1
ATOM 845 C CA . GLU A 1 108 ? 10.966 -27.514 3.152 1.00 61.66 108 GLU A CA 1
ATOM 846 C C . GLU A 1 108 ? 9.940 -28.464 3.782 1.00 61.66 108 GLU A C 1
ATOM 848 O O . GLU A 1 108 ? 10.251 -29.059 4.842 1.00 61.66 108 GLU A O 1
#

Secondary structure (DSSP, 8-state):
-HHHHTT---------HHHHHHHHHHS-GGGTTS--HHHHHHHTT-SEEEE-----GGGGTTS-HHHHHHHHHHHHHHHHHHHHTTPEEEE---SS--HHHHHHHT--

Foldseek 3Di:
DVQVVVVHDDDDDDDDLVVVLVCQVPPDLVCLLAEPVVLLVVLVVAQEAEAEDDDDPCSCVPHDVVSVVNNCVNHVVSVVSNVVVVRHYHYDYHPDHDPNRCVVVVPD

pLDDT: mean 85.71, std 7.93, range [61.38, 94.94]

Sequence (108 aa):
MAVAAAGGQPLVSVFSDATLRGWYREVPERFDAQLDEWRWQMHQKADVVIFLPQFDPASFGEIAPERLSAYGTANRGADALLHERGVRIVSIGSIHPSEWTARMFGIE

Radius of gyration: 16.01 Å; chains: 1; bounding box: 33×40×38 Å